Protein AF-A0A2G2YRN0-F1 (afdb_monomer)

InterPro domains:
  IPR052965 Pigment-associated catalase-like [PTHR31694] (32-108)

Secondary structure (DSSP, 8-state):
---------PPPPP------TTSTTSSGGGS-----HHHHHHHHHHHHHHHHHHHHHHHHHHS--HHHH-HHHHTTPPPPTT-------HHHHHHHHHHHHHHHHHHHHHHH-

Sequence (113 aa):
MWVVVSRNVGSGAQFQLSSNSAANENFENYVGCDMPKSDVDLVEFPLNLEYLEAEFFLWGSLGYGLDKFAPELADSGPPPLGAQIAKLSPLIRDVITQFGFQEVGHLRFFSIS

Solvent-accessible surface area (backbone atoms only — not comparable to full-atom values): 7208 Å² total; per-residue (Å²): 143,84,84,78,88,76,82,79,86,78,90,77,87,87,81,91,79,89,77,77,94,84,68,67,88,70,55,71,80,74,75,65,84,68,70,57,73,69,62,57,68,64,44,54,62,58,50,55,46,39,55,49,49,20,35,50,26,21,14,31,46,74,57,51,39,43,74,77,79,40,44,85,78,38,72,85,56,82,77,73,86,85,72,53,59,52,98,60,55,74,69,57,29,52,55,36,38,53,51,16,52,49,28,49,50,52,53,54,56,66,69,76,105

Nearest PDB structures (foldseek):
  3t4z-assembly2_B  TM=4.118E-01  e=4.452E+00  Bacillus cereus ATCC 14579
  6hej-assembly1_B  TM=3.029E-01  e=7.717E+00  Homo sapiens

Mean predicted aligned error: 14.44 Å

Foldseek 3Di:
DDDDPDDDDDDDDDDDDDDDDDPPPPPVVPPDPPVPVVVVVVVPVVLVVLQVLLLQLCCQQPNDGCCPVPVVLCVPPDRDPPRHHHPDDPVVSVVSVVSSVVSVVVNVVVVVD

Radius of gyration: 20.81 Å; Cα contacts (8 Å, |Δi|>4): 81; chains: 1; bounding box: 33×31×66 Å

Organism: Capsicum annuum (NCBI:txid4072)

pLDDT: mean 72.8, std 22.64, range [28.52, 98.25]

Structure (mmCIF, N/CA/C/O backbone):
data_AF-A0A2G2YRN0-F1
#
_entry.id   AF-A0A2G2YRN0-F1
#
loop_
_atom_site.group_PDB
_atom_site.id
_atom_site.type_symbol
_atom_site.label_atom_id
_atom_site.label_alt_id
_atom_site.label_comp_id
_atom_site.label_asym_id
_atom_site.label_entity_id
_atom_site.label_seq_id
_atom_site.pdbx_PDB_ins_code
_atom_site.Cartn_x
_atom_site.Cartn_y
_atom_site.Cartn_z
_atom_site.occupancy
_atom_site.B_iso_or_equiv
_atom_site.auth_seq_id
_atom_site.auth_comp_id
_atom_site.auth_asym_id
_atom_site.auth_atom_id
_atom_site.pdbx_PDB_model_num
ATOM 1 N N . MET A 1 1 ? 11.659 -4.111 2.707 1.00 40.12 1 MET A N 1
ATOM 2 C CA . MET A 1 1 ? 11.214 -3.815 1.338 1.00 40.12 1 MET A CA 1
ATOM 3 C C . MET A 1 1 ? 12.414 -3.948 0.417 1.00 40.12 1 MET A C 1
ATOM 5 O O . MET A 1 1 ? 13.241 -3.052 0.386 1.00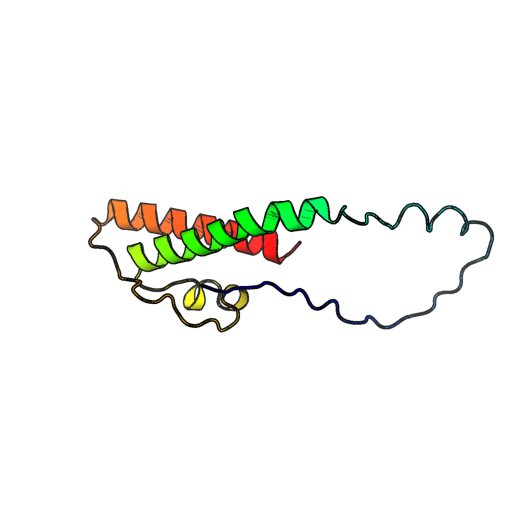 40.12 1 MET A O 1
ATOM 9 N N . TRP A 1 2 ? 12.564 -5.104 -0.221 1.00 28.52 2 TRP A N 1
ATOM 10 C CA . TRP A 1 2 ? 13.486 -5.316 -1.338 1.00 28.52 2 TRP A CA 1
ATOM 11 C C . TRP A 1 2 ? 12.757 -6.266 -2.284 1.00 28.52 2 TRP A C 1
ATOM 13 O O . TRP A 1 2 ? 12.895 -7.477 -2.159 1.00 28.52 2 TRP A O 1
ATOM 23 N N . VAL A 1 3 ? 11.896 -5.722 -3.142 1.00 43.41 3 VAL A N 1
ATOM 24 C CA . VAL A 1 3 ? 11.339 -6.467 -4.273 1.00 43.41 3 VAL A CA 1
ATOM 25 C C . VAL A 1 3 ? 12.112 -5.976 -5.486 1.00 43.41 3 VAL A C 1
ATOM 27 O O . VAL A 1 3 ? 11.871 -4.888 -5.992 1.00 43.41 3 VAL A O 1
ATOM 30 N N . VAL A 1 4 ? 13.130 -6.736 -5.881 1.00 41.66 4 VAL A N 1
ATOM 31 C CA . VAL A 1 4 ? 13.802 -6.546 -7.168 1.00 41.66 4 VAL A CA 1
ATOM 32 C C . VAL A 1 4 ? 13.070 -7.452 -8.147 1.00 41.66 4 VAL A C 1
ATOM 34 O O . VAL A 1 4 ? 13.259 -8.667 -8.112 1.00 41.66 4 VAL A O 1
ATOM 37 N N . VAL A 1 5 ? 12.221 -6.881 -9.002 1.00 43.75 5 VAL A N 1
ATOM 38 C CA . VAL A 1 5 ? 11.569 -7.621 -10.093 1.00 43.75 5 VAL A CA 1
ATOM 39 C C . VAL A 1 5 ? 12.629 -7.950 -11.150 1.00 43.75 5 VAL A C 1
ATOM 41 O O . VAL A 1 5 ? 12.865 -7.191 -12.082 1.00 43.75 5 VAL A O 1
ATOM 44 N N . SER A 1 6 ? 13.308 -9.090 -11.006 1.00 37.50 6 SER A N 1
ATOM 45 C CA . SER A 1 6 ? 14.132 -9.660 -12.080 1.00 37.50 6 SER A CA 1
ATOM 46 C C . SER A 1 6 ? 13.249 -10.502 -13.001 1.00 37.50 6 SER A C 1
ATOM 48 O O . SER A 1 6 ? 12.896 -11.633 -12.668 1.00 37.50 6 SER A O 1
ATOM 50 N N . ARG A 1 7 ? 12.885 -9.974 -14.176 1.00 47.31 7 ARG A N 1
ATOM 51 C CA . ARG A 1 7 ? 12.167 -10.747 -15.204 1.00 47.31 7 ARG A CA 1
ATOM 52 C C . ARG A 1 7 ? 13.127 -11.755 -15.859 1.00 47.31 7 ARG A C 1
ATOM 54 O O . ARG A 1 7 ? 13.998 -11.376 -1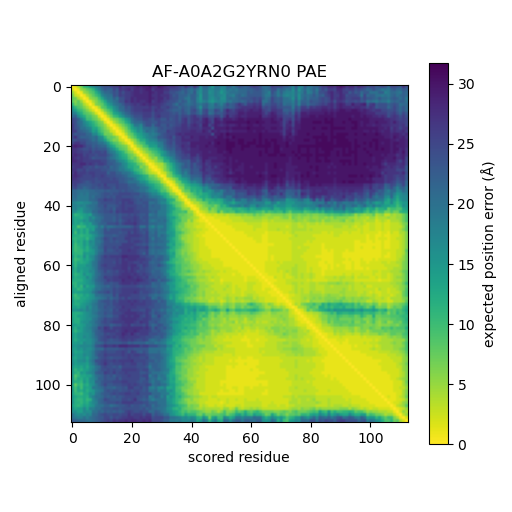6.637 1.00 47.31 7 ARG A O 1
ATOM 61 N N . ASN A 1 8 ? 12.970 -13.047 -15.563 1.00 35.62 8 ASN A N 1
ATOM 62 C CA . ASN A 1 8 ? 13.620 -14.129 -16.313 1.00 35.62 8 ASN A CA 1
ATOM 63 C C . ASN A 1 8 ? 12.921 -14.306 -17.673 1.00 35.62 8 ASN A C 1
ATOM 65 O O . ASN A 1 8 ? 11.787 -14.778 -17.729 1.00 35.62 8 ASN A O 1
ATOM 69 N N . VAL A 1 9 ? 13.597 -13.968 -18.774 1.00 42.38 9 VAL A N 1
ATOM 70 C CA . VAL A 1 9 ? 13.111 -14.266 -20.132 1.00 42.38 9 VAL A CA 1
ATOM 71 C C . VAL A 1 9 ? 13.420 -15.733 -20.454 1.00 42.38 9 VAL A C 1
ATOM 73 O O . VAL A 1 9 ? 14.568 -16.111 -20.682 1.00 42.38 9 VAL A O 1
ATOM 76 N N . GLY A 1 10 ? 12.388 -16.578 -20.415 1.00 36.25 10 GLY A N 1
ATOM 77 C CA . GLY A 1 10 ? 12.461 -18.004 -20.733 1.00 36.25 10 GLY A CA 1
ATOM 78 C C . GLY A 1 10 ? 12.556 -18.283 -22.239 1.00 36.25 10 GLY A C 1
ATOM 79 O O . GLY A 1 10 ? 11.802 -17.738 -23.038 1.00 36.25 10 GLY A O 1
ATOM 80 N N . SER A 1 11 ? 13.487 -19.170 -22.596 1.00 47.06 11 SER A N 1
ATOM 81 C CA . SER A 1 11 ? 13.769 -19.704 -23.936 1.00 47.06 11 SER A CA 1
ATOM 82 C C . SER A 1 11 ? 12.557 -20.415 -24.567 1.00 47.06 11 SER A C 1
ATOM 84 O O . SER A 1 11 ? 12.040 -21.381 -24.003 1.00 47.06 11 SER A O 1
ATOM 86 N N . GLY A 1 12 ? 12.109 -19.945 -25.738 1.00 35.91 12 GLY A N 1
ATOM 87 C CA . GLY A 1 12 ? 10.998 -20.506 -26.517 1.00 35.91 12 GLY A CA 1
ATOM 88 C C . GLY A 1 12 ? 11.461 -21.410 -27.670 1.00 35.91 12 GLY A C 1
ATOM 89 O O . GLY A 1 12 ? 12.393 -21.086 -28.402 1.00 35.91 12 GLY A O 1
ATOM 90 N N . ALA A 1 13 ? 10.788 -22.551 -27.828 1.00 39.50 13 ALA A N 1
ATOM 91 C CA . ALA A 1 13 ? 11.001 -23.551 -28.874 1.00 39.50 13 ALA A CA 1
ATOM 92 C C . ALA A 1 13 ? 10.745 -23.008 -30.299 1.00 39.50 13 ALA A C 1
ATOM 94 O O . ALA A 1 13 ? 9.752 -22.321 -30.534 1.00 39.50 13 ALA A O 1
ATOM 95 N N . GLN A 1 14 ? 11.601 -23.366 -31.267 1.00 34.75 14 GLN A N 1
ATOM 96 C CA . GLN A 1 14 ? 11.431 -23.010 -32.683 1.00 34.75 14 GLN A CA 1
ATOM 97 C C . GLN A 1 14 ? 10.605 -24.059 -33.443 1.00 34.75 14 GLN A C 1
ATOM 99 O O . GLN A 1 14 ? 10.996 -25.221 -33.540 1.00 34.75 14 GLN A O 1
ATOM 104 N N . PHE A 1 15 ? 9.496 -23.627 -34.046 1.00 36.06 15 PHE A N 1
ATOM 105 C CA . PHE A 1 15 ? 8.770 -24.358 -35.086 1.00 36.06 15 PHE A CA 1
ATOM 106 C C . PHE A 1 15 ? 9.096 -23.706 -36.440 1.00 36.06 15 PHE A C 1
ATOM 108 O O . PHE A 1 15 ? 8.767 -22.542 -36.660 1.00 36.06 15 PHE A O 1
ATOM 115 N N . GLN A 1 16 ? 9.796 -24.420 -37.328 1.00 38.00 16 GLN A N 1
ATOM 116 C CA . GLN A 1 16 ? 10.202 -23.902 -38.641 1.00 38.00 16 GLN A CA 1
ATOM 117 C C . GLN A 1 16 ? 9.047 -23.994 -39.648 1.00 38.00 16 GLN A C 1
ATOM 119 O O . GLN A 1 16 ? 8.656 -25.089 -40.051 1.00 38.00 16 GLN A O 1
ATOM 124 N N . LEU A 1 17 ? 8.553 -22.844 -40.112 1.00 33.59 17 LEU A N 1
ATOM 125 C CA . LEU A 1 17 ? 7.760 -22.743 -41.337 1.00 33.59 17 LEU A CA 1
ATOM 126 C C . LEU A 1 17 ? 8.625 -22.133 -42.445 1.00 33.59 17 LEU A C 1
ATOM 128 O O . LEU A 1 17 ? 9.225 -21.075 -42.285 1.00 33.59 17 LEU A O 1
ATOM 132 N N . SER A 1 18 ? 8.713 -22.855 -43.561 1.00 47.25 18 SER A N 1
ATOM 133 C CA . SER A 1 18 ? 9.432 -22.469 -44.774 1.00 47.25 18 SER A CA 1
ATOM 134 C C . SER A 1 18 ? 8.627 -21.444 -45.576 1.00 47.25 18 SER A C 1
ATOM 136 O O . SER A 1 18 ? 7.491 -21.726 -45.960 1.00 47.25 18 SER A O 1
ATOM 138 N N . SER A 1 19 ? 9.217 -20.281 -45.877 1.00 37.97 19 SER A N 1
ATOM 139 C CA . SER A 1 19 ? 8.703 -19.375 -46.912 1.00 37.97 19 SER A CA 1
ATOM 140 C C . SER A 1 19 ? 9.793 -18.473 -47.515 1.00 37.97 19 SER A C 1
ATOM 142 O O . SER A 1 19 ? 10.304 -17.573 -46.861 1.00 37.97 19 SER A O 1
ATOM 144 N N . ASN A 1 20 ? 10.115 -18.767 -48.779 1.00 41.31 20 ASN A N 1
ATOM 145 C CA . ASN A 1 20 ? 10.602 -17.948 -49.905 1.00 41.31 20 ASN A CA 1
ATOM 146 C C . ASN A 1 20 ? 11.406 -16.644 -49.646 1.00 41.31 20 ASN A C 1
ATOM 148 O O . ASN A 1 20 ? 10.909 -15.641 -49.140 1.00 41.31 20 ASN A O 1
ATOM 152 N N . SER A 1 21 ? 12.640 -16.650 -50.164 1.00 52.59 21 SER A N 1
ATOM 153 C CA . SER A 1 21 ? 13.775 -15.745 -49.917 1.00 52.59 21 SER A CA 1
ATOM 154 C C . SER A 1 21 ? 13.839 -14.459 -50.770 1.00 52.59 21 SER A C 1
ATOM 156 O O . SER A 1 21 ? 14.882 -14.172 -51.356 1.00 52.59 21 SER A O 1
ATOM 158 N N . ALA A 1 22 ? 12.749 -13.700 -50.907 1.00 45.41 22 ALA A N 1
ATOM 159 C CA . ALA A 1 22 ? 12.799 -12.423 -51.649 1.00 45.41 22 ALA A CA 1
ATOM 160 C C . ALA A 1 22 ? 12.039 -11.251 -51.000 1.00 45.41 22 ALA A C 1
ATOM 162 O O . ALA A 1 22 ? 12.077 -10.138 -51.514 1.00 45.41 22 ALA A O 1
ATOM 163 N N . ALA A 1 23 ? 11.358 -11.476 -49.873 1.00 42.38 23 ALA A N 1
ATOM 164 C CA . ALA A 1 23 ? 10.638 -10.437 -49.122 1.00 42.38 23 ALA A CA 1
ATOM 165 C C . ALA A 1 23 ? 11.216 -10.206 -47.710 1.00 42.38 23 ALA A C 1
ATOM 167 O O . ALA A 1 23 ? 10.707 -9.395 -46.941 1.00 42.38 23 ALA A O 1
ATOM 168 N N . ASN A 1 24 ? 12.282 -10.926 -47.365 1.00 48.94 24 ASN A N 1
ATOM 169 C CA . ASN A 1 24 ? 12.819 -11.084 -46.015 1.00 48.94 24 ASN A CA 1
ATOM 170 C C . ASN A 1 24 ? 13.953 -10.108 -45.659 1.00 48.94 24 ASN A C 1
ATOM 172 O O . ASN A 1 24 ? 14.445 -10.156 -44.540 1.00 48.94 24 ASN A O 1
ATOM 176 N N . GLU A 1 25 ? 14.346 -9.199 -46.553 1.00 49.56 25 GLU A N 1
ATOM 177 C CA . GLU A 1 25 ? 15.373 -8.190 -46.231 1.00 49.56 25 GLU A CA 1
ATOM 178 C C . GLU A 1 25 ? 14.788 -6.940 -45.544 1.00 49.56 25 GLU A C 1
ATOM 180 O O . GLU A 1 25 ? 15.511 -6.185 -44.901 1.00 49.56 25 GLU A O 1
ATOM 185 N N . ASN A 1 26 ? 13.464 -6.745 -45.615 1.00 48.41 26 ASN A N 1
ATOM 186 C CA . ASN A 1 26 ? 12.796 -5.536 -45.113 1.00 48.41 26 ASN A CA 1
ATOM 187 C C . ASN A 1 26 ? 11.849 -5.765 -43.923 1.00 48.41 26 ASN A C 1
ATOM 189 O O . ASN A 1 26 ? 11.348 -4.789 -43.369 1.00 48.41 26 ASN A O 1
ATOM 193 N N . PHE A 1 27 ? 11.583 -7.015 -43.523 1.00 44.03 27 PHE A N 1
ATOM 194 C CA . PHE A 1 27 ? 10.646 -7.307 -42.426 1.00 44.03 27 PHE A CA 1
ATOM 195 C C . PHE A 1 27 ? 11.335 -7.486 -41.063 1.00 44.03 27 PHE A C 1
ATOM 197 O O . PHE A 1 27 ? 10.733 -7.189 -40.038 1.00 44.03 27 PHE A O 1
ATOM 204 N N . GLU A 1 28 ? 12.618 -7.861 -41.034 1.00 49.00 28 GLU A N 1
ATOM 205 C CA . GLU A 1 28 ? 13.410 -7.953 -39.790 1.00 49.00 28 GLU A CA 1
ATOM 206 C C . GLU A 1 28 ? 13.704 -6.567 -39.174 1.00 49.00 28 GLU A C 1
ATOM 208 O O . GLU A 1 28 ? 13.922 -6.451 -37.975 1.00 49.00 28 GLU A O 1
ATOM 213 N N . ASN A 1 29 ? 13.637 -5.486 -39.963 1.00 45.94 29 ASN A N 1
ATOM 214 C CA . ASN A 1 29 ? 13.883 -4.117 -39.482 1.00 45.94 29 ASN A CA 1
ATOM 215 C C . ASN A 1 29 ? 12.677 -3.458 -38.784 1.00 45.94 29 ASN A C 1
ATOM 217 O O . ASN A 1 29 ? 12.809 -2.349 -38.273 1.00 45.94 29 ASN A O 1
ATOM 221 N N . TYR A 1 30 ? 11.507 -4.107 -38.761 1.00 45.16 30 TYR A N 1
ATOM 222 C CA . TYR A 1 30 ? 10.287 -3.568 -38.141 1.00 45.16 30 TYR A CA 1
ATOM 223 C C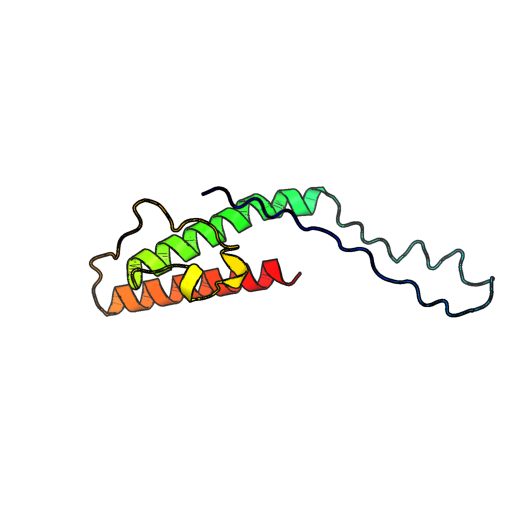 . TYR A 1 30 ? 9.790 -4.376 -36.932 1.00 45.16 30 TYR A C 1
ATOM 225 O O . TYR A 1 30 ? 8.772 -4.013 -36.347 1.00 45.16 30 TYR A O 1
ATOM 233 N N . VAL A 1 31 ? 10.501 -5.437 -36.526 1.00 51.88 31 VAL A N 1
ATOM 234 C CA . VAL A 1 31 ? 10.138 -6.278 -35.364 1.00 51.88 31 VAL A CA 1
ATOM 235 C C . VAL A 1 31 ? 11.198 -6.193 -34.265 1.00 51.88 31 VAL A C 1
ATOM 237 O O . VAL A 1 31 ? 11.568 -7.169 -33.625 1.00 51.88 31 VAL A O 1
ATOM 240 N N . GLY A 1 32 ? 11.683 -4.979 -34.042 1.00 52.69 32 GLY A N 1
ATOM 241 C CA . GLY A 1 32 ? 12.514 -4.635 -32.904 1.00 52.69 32 GLY A CA 1
ATOM 242 C C . GLY A 1 32 ? 12.048 -3.307 -32.346 1.00 52.69 32 GLY A C 1
ATOM 243 O O . GLY A 1 32 ? 12.760 -2.314 -32.466 1.00 52.69 32 GLY A O 1
ATOM 244 N N . CYS A 1 33 ? 10.860 -3.259 -31.730 1.00 50.66 33 CYS A N 1
ATOM 245 C CA . CYS A 1 33 ? 10.688 -2.276 -30.665 1.00 50.66 33 CYS A CA 1
ATOM 246 C C . CYS A 1 33 ? 11.508 -2.773 -29.468 1.00 50.66 33 CYS A C 1
ATOM 248 O O . CYS A 1 33 ? 10.988 -3.259 -28.469 1.00 50.66 33 CYS A O 1
ATOM 250 N N . ASP A 1 34 ? 12.832 -2.673 -29.596 1.00 59.34 34 ASP A N 1
A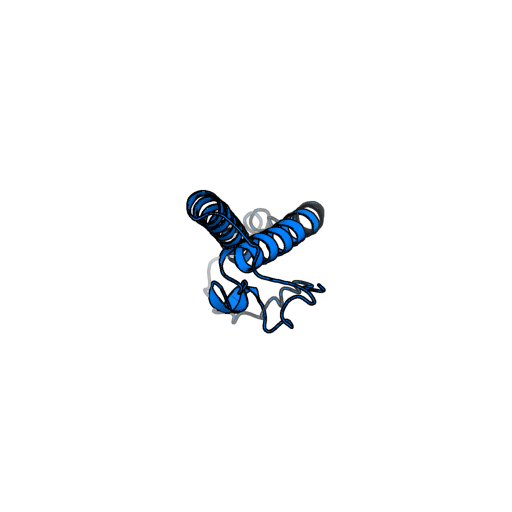TOM 251 C CA . ASP A 1 34 ? 13.683 -2.555 -28.427 1.00 59.34 34 ASP A CA 1
ATOM 252 C C . ASP A 1 34 ? 13.215 -1.275 -27.745 1.00 59.34 34 ASP A C 1
ATOM 254 O O . ASP A 1 34 ? 13.586 -0.164 -28.134 1.00 59.34 34 ASP A O 1
ATOM 258 N N . MET A 1 35 ? 12.299 -1.434 -26.788 1.00 52.16 35 MET A N 1
ATOM 259 C CA . MET A 1 35 ? 11.924 -0.371 -25.876 1.00 52.16 35 MET A CA 1
ATOM 260 C C . MET A 1 35 ? 13.255 0.167 -25.337 1.00 52.16 35 MET A C 1
ATOM 262 O O . MET A 1 35 ? 14.060 -0.625 -24.824 1.00 52.16 35 MET A O 1
ATOM 266 N N . PRO A 1 36 ? 13.582 1.451 -25.557 1.00 56.25 36 PRO A N 1
ATOM 267 C CA . PRO A 1 36 ? 14.878 1.964 -25.152 1.00 56.25 36 PRO A CA 1
ATOM 268 C C . PRO A 1 36 ? 15.025 1.679 -23.657 1.00 56.25 36 PRO A C 1
ATOM 270 O O . PRO A 1 36 ? 14.100 1.940 -22.901 1.00 56.25 36 PRO A O 1
ATOM 273 N N . LYS A 1 37 ? 16.167 1.133 -23.212 1.00 53.88 37 LYS A N 1
ATOM 274 C CA . LYS A 1 37 ? 16.409 0.774 -21.791 1.00 53.88 37 LYS A CA 1
ATOM 275 C C . LYS A 1 37 ? 16.059 1.904 -20.803 1.00 53.88 37 LYS A C 1
ATOM 277 O O . LYS A 1 37 ? 15.732 1.638 -19.657 1.00 53.88 37 LYS A O 1
ATOM 282 N N . SER A 1 38 ? 16.073 3.139 -21.307 1.00 56.34 38 SER A N 1
ATOM 283 C CA . SER A 1 38 ? 15.487 4.355 -20.734 1.00 56.34 38 SER A CA 1
ATOM 284 C C . SER A 1 38 ? 14.086 4.177 -20.129 1.00 56.34 38 SER A C 1
ATOM 286 O O . SER A 1 38 ? 13.837 4.698 -19.051 1.00 56.34 38 SER A O 1
ATOM 288 N N . ASP A 1 39 ? 13.169 3.470 -20.790 1.00 56.72 39 ASP A N 1
ATOM 289 C CA . ASP A 1 39 ? 11.767 3.365 -20.363 1.00 56.72 39 ASP A CA 1
ATOM 290 C C . ASP A 1 39 ? 11.585 2.385 -19.196 1.00 56.72 39 ASP A C 1
ATOM 292 O O . ASP A 1 39 ? 10.672 2.551 -18.391 1.00 56.72 39 ASP A O 1
ATOM 296 N N . VAL A 1 40 ? 12.485 1.403 -19.061 1.00 60.00 40 VAL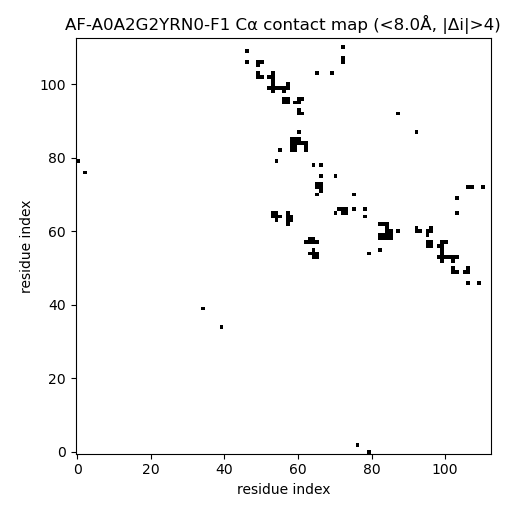 A N 1
ATOM 297 C CA . VAL A 1 40 ? 12.472 0.423 -17.963 1.00 60.00 40 VAL A CA 1
ATOM 298 C C . VAL A 1 40 ? 12.901 1.082 -16.650 1.00 60.00 40 VAL A C 1
ATOM 300 O O . VAL A 1 40 ? 12.190 0.978 -15.653 1.00 60.00 40 VAL A O 1
ATOM 303 N N . ASP A 1 41 ? 13.992 1.853 -16.662 1.00 58.16 41 ASP A N 1
ATOM 304 C CA . ASP A 1 41 ? 14.465 2.572 -15.468 1.00 58.16 41 ASP A CA 1
ATOM 305 C C . ASP A 1 41 ? 13.459 3.649 -15.004 1.00 58.16 41 ASP A C 1
ATOM 307 O O . ASP A 1 41 ? 13.360 3.956 -13.814 1.00 58.16 41 ASP A O 1
ATOM 311 N N . LEU A 1 42 ? 12.676 4.219 -15.932 1.00 65.69 42 LEU A N 1
ATOM 312 C CA . LEU A 1 42 ? 11.644 5.215 -15.621 1.00 65.69 42 LEU A CA 1
ATOM 313 C C . LEU A 1 42 ? 10.456 4.635 -14.839 1.00 65.69 42 LEU A C 1
ATOM 315 O O . LEU A 1 42 ? 9.814 5.383 -14.100 1.00 65.69 42 LEU A O 1
ATOM 319 N N . VAL A 1 43 ? 10.157 3.338 -14.978 1.00 73.69 43 VAL A N 1
ATOM 320 C CA . VAL A 1 43 ? 8.981 2.714 -14.342 1.00 73.69 43 VAL A CA 1
ATOM 321 C C . VAL A 1 43 ? 9.289 2.015 -13.019 1.00 73.69 43 VAL A C 1
ATOM 323 O O . VAL A 1 43 ? 8.375 1.830 -12.220 1.00 73.69 43 VAL A O 1
ATOM 326 N N . GLU A 1 44 ? 10.550 1.691 -12.723 1.00 78.00 44 GLU A N 1
ATOM 327 C CA . GLU A 1 44 ? 10.921 0.999 -11.478 1.00 78.00 44 GLU A CA 1
ATOM 328 C C . GLU A 1 44 ? 10.636 1.827 -10.218 1.00 78.00 44 GLU A C 1
ATOM 330 O O . GLU A 1 44 ? 10.133 1.302 -9.222 1.00 78.00 44 GLU A O 1
ATOM 335 N 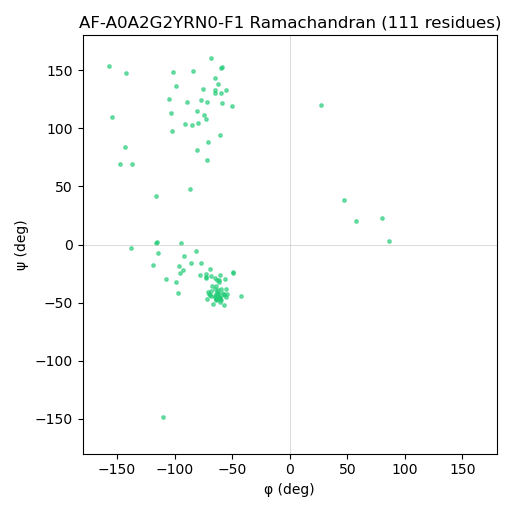N . PHE A 1 45 ? 10.939 3.129 -10.235 1.00 85.06 45 PHE A N 1
ATOM 336 C CA . PHE A 1 45 ? 10.664 3.995 -9.086 1.00 85.06 45 PHE A CA 1
ATOM 337 C C . PHE A 1 45 ? 9.155 4.174 -8.840 1.00 85.06 45 PHE A C 1
ATOM 339 O O . PHE A 1 45 ? 8.728 3.912 -7.714 1.00 85.06 45 PHE A O 1
ATOM 346 N N . PRO A 1 46 ? 8.335 4.538 -9.849 1.00 84.81 46 PRO A N 1
ATOM 347 C CA . PRO A 1 46 ? 6.881 4.553 -9.705 1.00 84.81 46 PRO A CA 1
ATOM 348 C C . PRO A 1 46 ? 6.316 3.210 -9.239 1.00 84.81 46 PRO A C 1
ATOM 350 O O . PRO A 1 46 ? 5.549 3.182 -8.288 1.00 84.81 46 PRO A O 1
ATOM 353 N N . LEU A 1 47 ? 6.759 2.088 -9.814 1.00 87.19 47 LEU A N 1
ATOM 354 C CA . LEU A 1 47 ? 6.251 0.765 -9.445 1.00 87.19 47 LEU A CA 1
ATOM 355 C C . LEU A 1 47 ? 6.527 0.415 -7.974 1.00 87.19 47 LEU A C 1
ATOM 357 O O . LEU A 1 47 ? 5.671 -0.147 -7.296 1.00 87.19 47 LEU A O 1
ATOM 361 N N . ASN A 1 48 ? 7.698 0.780 -7.447 1.00 88.00 48 ASN A N 1
ATOM 362 C CA . ASN A 1 48 ? 8.000 0.606 -6.024 1.00 88.00 48 ASN A CA 1
ATOM 363 C C . ASN A 1 48 ? 7.074 1.432 -5.114 1.00 88.00 48 ASN A C 1
ATOM 365 O O . ASN A 1 48 ? 6.807 1.009 -3.985 1.00 88.00 48 ASN A O 1
ATOM 369 N N . LEU A 1 49 ? 6.597 2.592 -5.581 1.00 90.50 49 LEU A N 1
ATOM 370 C CA . LEU A 1 49 ? 5.609 3.391 -4.854 1.00 90.50 49 LEU A CA 1
ATOM 371 C C . LEU A 1 49 ? 4.241 2.713 -4.854 1.00 90.50 49 LEU A C 1
ATOM 373 O O . LEU A 1 49 ? 3.651 2.605 -3.788 1.00 90.50 49 LEU A O 1
ATOM 377 N N . GLU A 1 50 ? 3.805 2.151 -5.980 1.00 91.56 50 GLU A N 1
ATOM 378 C CA . GLU A 1 50 ? 2.549 1.388 -6.050 1.00 91.56 50 GLU A CA 1
ATOM 379 C C . GLU A 1 50 ? 2.550 0.213 -5.050 1.00 91.56 50 GLU A C 1
ATOM 381 O O . GLU A 1 50 ? 1.583 -0.011 -4.321 1.00 91.56 50 GLU A O 1
ATOM 386 N N . TYR A 1 51 ? 3.673 -0.512 -4.935 1.00 90.81 51 TYR A N 1
ATOM 387 C CA . TYR A 1 51 ? 3.839 -1.573 -3.931 1.00 90.81 51 TYR A CA 1
ATOM 388 C C . TYR A 1 51 ? 3.764 -1.035 -2.497 1.00 90.81 51 TYR A C 1
ATOM 390 O O . TYR A 1 51 ? 3.148 -1.660 -1.629 1.00 90.81 51 TYR A O 1
ATOM 398 N N . LEU A 1 52 ? 4.389 0.117 -2.235 1.00 91.75 52 LEU A N 1
ATOM 399 C CA . LEU A 1 52 ? 4.353 0.764 -0.925 1.00 91.75 52 LEU A CA 1
ATOM 400 C C . LEU A 1 52 ? 2.933 1.188 -0.551 1.00 91.75 52 LEU A C 1
ATOM 402 O O . LEU A 1 52 ? 2.501 0.941 0.574 1.00 91.75 52 LEU A O 1
ATOM 406 N N . GLU A 1 53 ? 2.227 1.832 -1.474 1.00 94.12 53 GLU A N 1
ATOM 407 C CA . GLU A 1 53 ? 0.888 2.374 -1.268 1.00 94.12 53 GLU A CA 1
ATOM 408 C C . GLU A 1 53 ? -0.143 1.254 -1.108 1.00 94.12 53 GLU A C 1
ATOM 410 O O . GLU A 1 53 ? -0.928 1.288 -0.155 1.00 94.12 53 GLU A O 1
ATOM 415 N N . ALA A 1 54 ? -0.076 0.203 -1.935 1.00 94.50 54 ALA A N 1
ATOM 416 C CA . ALA A 1 54 ? -0.927 -0.976 -1.795 1.00 94.50 54 ALA A CA 1
ATOM 417 C C . ALA A 1 54 ? -0.770 -1.623 -0.410 1.00 94.50 54 ALA A C 1
ATOM 419 O O . ALA A 1 54 ? -1.755 -1.818 0.307 1.00 94.50 54 ALA A O 1
ATOM 420 N N . GLU A 1 55 ? 0.465 -1.908 0.013 1.00 93.25 55 GLU A N 1
ATOM 421 C CA . GLU A 1 55 ? 0.733 -2.468 1.341 1.00 93.25 55 GLU A CA 1
ATOM 422 C C . GLU A 1 55 ? 0.266 -1.522 2.455 1.00 93.25 55 GLU A C 1
ATOM 424 O O . GLU A 1 55 ? -0.413 -1.948 3.391 1.00 93.25 55 GLU A O 1
ATOM 429 N N . PHE A 1 56 ? 0.563 -0.225 2.349 1.00 94.69 56 PHE A N 1
ATOM 430 C CA . PHE A 1 56 ? 0.192 0.766 3.357 1.00 94.69 56 PHE A CA 1
ATOM 431 C C . PHE A 1 56 ? -1.327 0.864 3.550 1.00 94.69 56 PHE A C 1
ATOM 433 O O . PHE A 1 56 ? -1.817 0.793 4.684 1.00 94.69 56 PHE A O 1
ATOM 440 N N . PHE A 1 57 ? -2.092 0.994 2.464 1.00 96.69 57 PHE A N 1
ATOM 441 C CA . PHE A 1 57 ? -3.542 1.143 2.537 1.00 96.69 57 PHE A CA 1
ATOM 442 C C . PHE A 1 57 ? -4.245 -0.147 2.969 1.00 96.69 57 PHE A C 1
ATOM 444 O O . PHE A 1 57 ? -5.154 -0.095 3.807 1.00 96.69 57 PHE A O 1
ATOM 451 N N . LEU A 1 58 ? -3.819 -1.310 2.468 1.00 95.75 58 LEU A N 1
ATOM 452 C CA . LEU A 1 58 ? -4.425 -2.598 2.820 1.00 95.75 58 LEU A CA 1
ATOM 453 C C . LEU A 1 58 ? -4.150 -2.974 4.285 1.00 95.75 58 LEU A C 1
ATOM 455 O O . LEU A 1 58 ? -5.082 -3.318 5.021 1.00 95.75 58 LEU A O 1
ATOM 459 N N . TRP A 1 59 ? -2.914 -2.807 4.768 1.00 95.75 59 TRP A N 1
ATOM 460 C CA . TRP A 1 59 ? -2.613 -3.012 6.186 1.00 95.75 59 TRP A CA 1
ATOM 461 C C . TRP A 1 59 ? -3.323 -2.002 7.078 1.00 95.75 59 TRP A C 1
ATOM 463 O O . TRP A 1 59 ? -3.920 -2.400 8.080 1.00 95.75 59 TRP A O 1
ATOM 473 N N . GLY A 1 60 ? -3.320 -0.721 6.702 1.00 95.56 60 GLY A N 1
ATOM 474 C CA . GLY A 1 60 ? -3.961 0.338 7.476 1.00 95.56 60 GLY A CA 1
ATOM 475 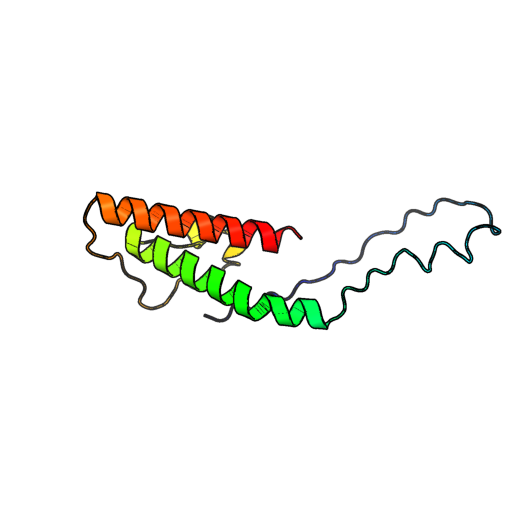C C . GLY A 1 60 ? -5.474 0.150 7.628 1.00 95.56 60 GLY A C 1
ATOM 476 O O . GLY A 1 60 ? -6.029 0.494 8.671 1.00 95.56 60 GLY A O 1
ATOM 477 N N . SER A 1 61 ? -6.152 -0.429 6.636 1.00 96.88 61 SER A N 1
ATOM 478 C CA . SER A 1 61 ? -7.611 -0.608 6.656 1.00 96.88 61 SER A CA 1
ATOM 479 C C . SER A 1 61 ? -8.074 -1.989 7.129 1.00 96.88 61 SER A C 1
ATOM 481 O O . SER A 1 61 ? -9.047 -2.078 7.887 1.00 96.88 61 SER A O 1
ATOM 483 N N . LEU A 1 62 ? -7.401 -3.057 6.698 1.00 95.56 62 LEU A N 1
ATOM 484 C CA . LEU A 1 62 ? -7.857 -4.441 6.860 1.00 95.56 62 LEU A CA 1
ATOM 485 C C . LEU A 1 62 ? -6.909 -5.305 7.700 1.00 95.56 62 LEU A C 1
ATOM 487 O O . LEU A 1 62 ? -7.336 -6.342 8.213 1.00 95.56 62 LEU A O 1
ATOM 491 N N . GLY A 1 63 ? -5.659 -4.870 7.885 1.00 94.38 63 GLY A N 1
ATOM 492 C CA . GLY A 1 63 ? -4.655 -5.575 8.685 1.00 94.38 63 GLY A CA 1
ATOM 493 C C . GLY A 1 63 ? -3.970 -6.737 7.964 1.00 94.38 63 GLY A C 1
ATOM 494 O O . GLY A 1 63 ? -3.510 -7.665 8.623 1.00 94.38 63 GLY A O 1
ATOM 495 N N . TYR A 1 64 ? -3.956 -6.729 6.632 1.00 93.00 64 TYR A N 1
ATOM 496 C CA . TYR A 1 64 ? -3.220 -7.672 5.788 1.00 93.00 64 TYR A CA 1
ATOM 497 C C . TYR A 1 64 ? -2.963 -7.039 4.416 1.00 93.00 64 TYR A C 1
ATOM 499 O O . TYR A 1 64 ? -3.732 -6.175 4.003 1.00 93.00 64 TYR A O 1
ATOM 507 N N . GLY A 1 65 ? -1.901 -7.471 3.733 1.00 92.25 65 GLY A N 1
ATOM 508 C CA . GLY A 1 65 ? -1.401 -6.860 2.497 1.00 92.25 65 GLY A CA 1
ATOM 509 C C . GLY A 1 65 ? -1.602 -7.703 1.238 1.00 92.25 65 GLY A C 1
ATOM 510 O O . GLY A 1 65 ? -2.571 -8.468 1.118 1.00 92.25 65 GLY A O 1
ATOM 511 N N . LEU A 1 66 ? -0.665 -7.567 0.296 1.00 91.00 66 LEU A N 1
ATOM 512 C CA . LEU A 1 66 ? -0.706 -8.219 -1.01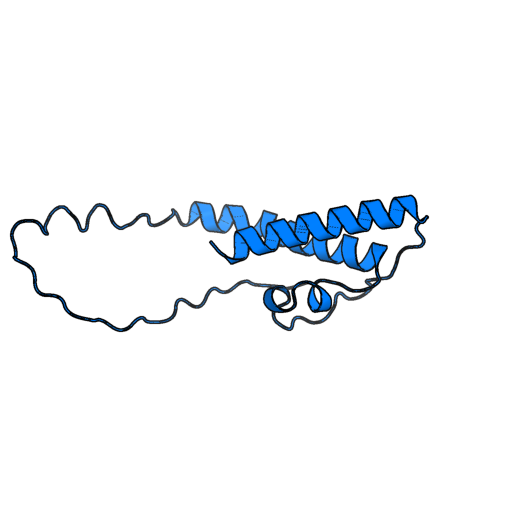4 1.00 91.00 66 LEU A CA 1
ATOM 513 C C . LEU A 1 66 ? -0.696 -9.743 -0.908 1.00 91.00 66 LEU A C 1
ATOM 515 O O . LEU A 1 66 ? -1.389 -10.393 -1.686 1.00 91.00 66 LEU A O 1
ATOM 519 N N . ASP A 1 67 ? -0.057 -10.300 0.123 1.00 87.94 67 ASP A N 1
ATOM 520 C CA . ASP A 1 67 ? -0.019 -11.740 0.430 1.00 87.94 67 ASP A CA 1
ATOM 521 C C . ASP A 1 67 ? -1.400 -12.416 0.427 1.00 87.94 67 ASP A C 1
ATOM 523 O O . ASP A 1 67 ? -1.509 -13.628 0.248 1.00 87.94 67 ASP A O 1
ATOM 527 N N . LYS A 1 68 ? -2.469 -11.644 0.663 1.00 88.00 68 LYS A N 1
ATOM 528 C CA . LYS A 1 68 ? -3.849 -12.139 0.692 1.00 88.00 68 LYS A CA 1
ATOM 529 C C . LYS A 1 68 ? -4.686 -11.717 -0.515 1.00 88.00 68 LYS A C 1
ATOM 531 O O . LYS A 1 68 ? -5.617 -12.440 -0.868 1.00 88.00 68 LYS A O 1
ATOM 536 N N . PHE A 1 69 ? -4.402 -10.568 -1.126 1.00 86.00 69 PHE A N 1
ATOM 537 C CA . PHE A 1 69 ? -5.215 -10.014 -2.219 1.00 86.00 69 PHE A CA 1
ATOM 538 C C . PHE A 1 69 ? -4.658 -10.282 -3.615 1.00 86.00 69 PHE A C 1
ATOM 540 O O . PHE A 1 69 ? -5.431 -10.441 -4.561 1.00 86.00 69 PHE A O 1
ATOM 547 N N . ALA A 1 70 ? -3.336 -10.337 -3.731 1.00 87.00 70 ALA A N 1
ATOM 548 C CA . ALA A 1 70 ? -2.617 -10.670 -4.947 1.00 87.00 70 ALA A CA 1
ATOM 549 C C . ALA A 1 70 ? -1.312 -11.407 -4.586 1.00 87.00 70 ALA A C 1
ATOM 551 O O . ALA A 1 70 ? -0.225 -10.841 -4.735 1.00 87.00 70 ALA A O 1
ATOM 552 N N . PRO A 1 71 ? -1.396 -12.652 -4.071 1.00 85.69 71 PRO A N 1
ATOM 553 C CA . PRO A 1 71 ? -0.219 -13.420 -3.659 1.00 85.69 71 PRO A CA 1
ATOM 554 C C . PRO A 1 71 ? 0.812 -13.588 -4.782 1.00 85.69 71 PRO A C 1
ATOM 556 O O . PRO A 1 71 ? 2.009 -13.669 -4.524 1.00 85.69 71 PRO A O 1
ATOM 559 N N . GLU A 1 72 ? 0.348 -13.605 -6.034 1.00 84.31 72 GLU A N 1
ATOM 560 C CA . GLU A 1 72 ? 1.174 -13.639 -7.238 1.00 84.31 72 GLU A CA 1
ATOM 561 C C . GLU A 1 72 ? 2.102 -12.423 -7.382 1.00 84.31 72 GLU A C 1
ATOM 563 O O . GLU A 1 72 ? 3.155 -12.534 -7.999 1.00 84.31 72 GLU A O 1
ATOM 568 N N . LEU A 1 73 ? 1.729 -11.279 -6.798 1.00 83.25 73 LEU A N 1
ATOM 569 C CA . LEU A 1 73 ? 2.503 -10.037 -6.835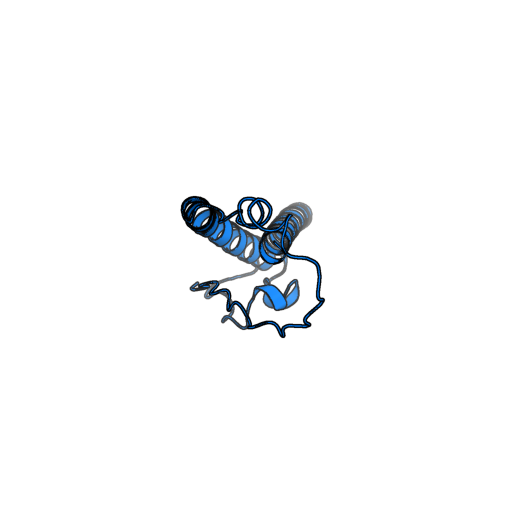 1.00 83.25 73 LEU A CA 1
ATOM 570 C C . LEU A 1 73 ? 3.440 -9.879 -5.636 1.00 83.25 73 LEU A C 1
ATOM 572 O O . LEU A 1 73 ? 4.393 -9.108 -5.723 1.00 83.25 73 LEU A O 1
ATOM 576 N N . ALA A 1 74 ? 3.164 -10.576 -4.530 1.00 75.38 74 ALA A N 1
ATOM 577 C CA . ALA A 1 74 ? 3.970 -10.533 -3.310 1.00 75.38 74 ALA A CA 1
ATOM 578 C C . ALA A 1 74 ? 5.264 -11.364 -3.414 1.00 75.38 74 ALA A C 1
ATOM 580 O O . ALA A 1 74 ? 6.166 -11.200 -2.594 1.00 75.38 74 ALA A O 1
ATOM 581 N N . ASP A 1 75 ? 5.348 -12.259 -4.407 1.00 72.56 75 ASP A N 1
ATOM 582 C CA . ASP A 1 75 ? 6.519 -13.086 -4.742 1.00 72.56 75 ASP A CA 1
ATOM 583 C C . ASP A 1 75 ? 7.172 -13.779 -3.527 1.00 72.56 75 ASP A C 1
ATOM 585 O O . ASP A 1 75 ? 8.389 -13.884 -3.394 1.00 72.56 75 ASP A O 1
ATOM 589 N N . SER A 1 76 ? 6.342 -14.247 -2.586 1.00 73.19 76 SER A N 1
ATOM 590 C CA . SER A 1 76 ? 6.779 -14.879 -1.327 1.00 73.19 76 SER A CA 1
ATOM 591 C C . SER A 1 76 ? 7.690 -14.008 -0.443 1.00 73.19 76 SER A C 1
ATOM 593 O O . SER A 1 76 ? 8.406 -14.534 0.417 1.00 73.19 76 SER A O 1
ATOM 595 N N . GLY A 1 77 ? 7.680 -12.687 -0.635 1.00 76.69 77 GLY A N 1
ATOM 596 C CA . GLY A 1 77 ? 8.394 -11.744 0.213 1.00 76.69 77 GLY A CA 1
ATOM 597 C C . GLY A 1 77 ? 7.920 -11.815 1.671 1.00 76.69 77 GLY A C 1
ATOM 598 O O . GLY A 1 77 ? 6.781 -12.194 1.947 1.00 76.69 77 GLY A O 1
ATOM 599 N N . PRO A 1 78 ? 8.778 -11.480 2.650 1.00 79.06 78 PRO A N 1
ATOM 600 C CA . PRO A 1 78 ? 8.333 -11.395 4.032 1.00 79.06 78 PRO A CA 1
ATOM 601 C C . PRO A 1 78 ? 7.311 -10.255 4.181 1.00 79.06 78 PRO A C 1
ATOM 603 O O . PRO A 1 78 ? 7.508 -9.192 3.579 1.00 79.06 78 PRO A O 1
ATOM 606 N N . PRO A 1 79 ? 6.281 -10.419 5.031 1.00 77.06 79 PRO A N 1
ATOM 607 C CA . PRO A 1 79 ? 5.315 -9.361 5.284 1.00 77.06 79 PRO A CA 1
ATOM 608 C C . PRO A 1 79 ? 6.016 -8.103 5.821 1.00 77.06 79 PRO A C 1
ATOM 610 O O . PRO A 1 79 ? 7.073 -8.195 6.466 1.00 77.06 79 PRO A O 1
ATOM 613 N N . PRO A 1 80 ? 5.444 -6.911 5.590 1.00 81.94 80 PRO A N 1
ATOM 614 C CA . PRO A 1 80 ? 6.060 -5.658 5.997 1.00 81.94 80 PRO A CA 1
ATOM 615 C C . PRO A 1 80 ? 6.275 -5.597 7.514 1.00 81.94 80 PRO A C 1
ATOM 617 O O . PRO A 1 80 ? 5.374 -5.829 8.322 1.00 81.94 80 PRO A O 1
ATOM 620 N N . LEU A 1 81 ? 7.495 -5.238 7.916 1.00 84.31 81 LEU A N 1
ATOM 621 C CA . LEU A 1 81 ? 7.840 -5.071 9.324 1.00 84.31 81 LEU A CA 1
ATOM 622 C C . LEU A 1 81 ? 7.184 -3.805 9.884 1.00 84.31 81 LEU A C 1
ATOM 624 O O . LEU A 1 81 ? 7.432 -2.703 9.403 1.00 84.31 81 LEU A O 1
ATOM 628 N N . GLY A 1 82 ? 6.386 -3.969 10.940 1.00 84.75 82 GLY A N 1
ATOM 629 C CA . GLY A 1 82 ? 5.750 -2.859 11.652 1.00 84.75 82 GLY A CA 1
ATOM 630 C C . GLY A 1 82 ? 4.413 -2.394 11.071 1.00 84.75 82 GLY A C 1
ATOM 631 O O . GLY A 1 82 ? 3.836 -1.451 11.612 1.00 84.75 82 GLY A O 1
ATOM 632 N N . ALA A 1 83 ? 3.894 -3.051 10.030 1.00 88.00 83 ALA A N 1
ATOM 633 C CA . ALA A 1 83 ? 2.557 -2.772 9.525 1.00 88.00 83 ALA A CA 1
ATOM 634 C C . ALA A 1 83 ? 1.488 -3.131 10.569 1.00 88.00 83 ALA A C 1
ATOM 636 O O . ALA A 1 83 ? 1.536 -4.184 11.208 1.00 88.00 83 ALA A O 1
ATOM 637 N N . GLN A 1 84 ? 0.536 -2.223 10.777 1.00 89.00 84 GLN A N 1
ATOM 638 C CA . GLN A 1 84 ? -0.519 -2.360 11.777 1.00 89.00 84 GLN A CA 1
ATOM 639 C C . GLN A 1 84 ? -1.831 -1.813 11.232 1.00 89.00 84 GLN A C 1
ATOM 641 O O . GLN A 1 84 ? -1.850 -0.835 10.486 1.00 89.00 84 GLN A O 1
ATOM 646 N N . ILE A 1 85 ? -2.934 -2.419 11.668 1.00 95.19 85 ILE A N 1
ATOM 647 C CA . ILE A 1 85 ? -4.266 -1.893 11.391 1.00 95.19 85 ILE A CA 1
ATOM 648 C C . ILE A 1 85 ? -4.452 -0.533 12.071 1.00 95.19 85 ILE A C 1
ATOM 650 O O . ILE A 1 85 ? -4.186 -0.371 13.265 1.00 95.19 85 ILE A O 1
ATOM 654 N N . ALA A 1 86 ? -4.923 0.455 11.313 1.00 95.44 86 ALA A N 1
ATOM 655 C CA . ALA A 1 86 ? -5.175 1.788 11.827 1.00 95.44 86 ALA A CA 1
ATOM 656 C C . ALA A 1 86 ? -6.553 1.870 12.499 1.00 95.44 86 ALA A C 1
ATOM 658 O O . ALA A 1 86 ? -7.528 1.218 12.116 1.00 95.44 86 ALA A O 1
ATOM 659 N N . LYS A 1 87 ? -6.662 2.738 13.508 1.00 97.19 87 LYS A N 1
ATOM 660 C CA . LYS A 1 87 ? -7.933 3.025 14.181 1.00 97.19 87 LYS A CA 1
ATOM 661 C C . LYS A 1 87 ? -8.756 4.014 13.350 1.00 97.19 87 LYS A C 1
ATOM 663 O O . LYS A 1 87 ? -8.760 5.212 13.621 1.00 97.19 87 LYS A O 1
ATOM 668 N N . LEU A 1 88 ? -9.442 3.500 12.335 1.00 96.62 88 LEU A N 1
ATOM 669 C CA . LEU A 1 88 ? -10.248 4.288 11.400 1.00 96.62 88 LEU A CA 1
ATOM 670 C C . LEU A 1 88 ? -11.744 4.203 11.730 1.00 96.62 88 LEU A C 1
ATOM 672 O O . LEU A 1 88 ? -12.237 3.180 12.212 1.00 96.62 88 LEU A O 1
ATOM 676 N N . SER A 1 89 ? -12.487 5.276 11.447 1.00 97.75 89 SER A N 1
ATOM 677 C CA . SER A 1 89 ? -13.952 5.210 11.436 1.00 97.75 89 SER A CA 1
ATOM 678 C C . SER A 1 89 ? -14.430 4.337 10.264 1.00 97.75 89 SER A C 1
ATOM 680 O O . SER A 1 89 ? -13.678 4.155 9.304 1.00 97.75 89 SER A O 1
ATOM 682 N N . PRO A 1 90 ? -15.669 3.811 10.284 1.00 97.44 90 PRO A N 1
ATOM 683 C CA . PRO A 1 90 ? -16.156 2.941 9.213 1.00 97.44 90 PRO A CA 1
ATOM 684 C C . PRO A 1 90 ? -16.054 3.561 7.812 1.00 97.44 90 PRO A C 1
ATOM 686 O O . PRO A 1 90 ? -15.599 2.886 6.896 1.00 97.44 90 PRO A O 1
ATOM 689 N N . LEU A 1 91 ? -16.405 4.846 7.671 1.00 98.06 91 LEU A N 1
ATOM 690 C CA . LEU A 1 91 ? -16.312 5.571 6.400 1.00 98.06 91 LEU A CA 1
ATOM 691 C C . LEU A 1 91 ? -14.862 5.695 5.919 1.00 98.06 91 LEU A C 1
ATOM 693 O O . LEU A 1 91 ? -14.568 5.411 4.766 1.00 98.06 91 LEU A O 1
ATOM 697 N N . ILE A 1 92 ? -13.947 6.100 6.803 1.00 98.19 92 ILE A N 1
ATOM 698 C CA . ILE A 1 92 ? -12.544 6.285 6.418 1.00 98.19 92 ILE A CA 1
ATOM 699 C C . ILE A 1 92 ? -11.899 4.941 6.095 1.00 98.19 92 ILE A C 1
ATOM 701 O O . ILE A 1 92 ? -11.172 4.840 5.117 1.00 98.19 92 ILE A O 1
ATOM 705 N N . ARG A 1 93 ? -12.206 3.888 6.859 1.00 98.12 93 ARG A N 1
ATOM 706 C CA . ARG A 1 93 ? -11.728 2.538 6.555 1.00 98.12 93 ARG A CA 1
ATOM 707 C C . ARG A 1 93 ? -12.149 2.097 5.157 1.00 98.12 93 ARG A C 1
ATOM 709 O O . ARG A 1 93 ? -11.328 1.525 4.451 1.00 98.12 93 ARG A O 1
ATOM 716 N N . ASP A 1 94 ? -13.395 2.361 4.771 1.00 98.12 94 ASP A N 1
ATOM 717 C CA . ASP A 1 94 ? -13.907 2.005 3.447 1.00 98.12 94 ASP A CA 1
ATOM 718 C C . ASP A 1 94 ? -13.178 2.766 2.329 1.00 98.12 94 ASP A C 1
ATOM 720 O O . ASP A 1 94 ? -12.693 2.153 1.385 1.00 98.12 94 ASP A O 1
ATOM 724 N N . VAL A 1 95 ? -12.988 4.079 2.485 1.00 98.25 95 VAL A N 1
ATOM 725 C CA . VAL A 1 95 ? -12.228 4.896 1.521 1.00 98.25 95 VAL A CA 1
ATOM 726 C C . VAL A 1 95 ? -10.777 4.420 1.394 1.00 98.25 95 VAL A C 1
ATOM 728 O O . VAL A 1 95 ? -10.286 4.238 0.285 1.00 98.25 95 VAL A O 1
ATOM 731 N N . ILE A 1 96 ? -10.094 4.162 2.513 1.00 98.00 96 ILE A N 1
ATOM 732 C CA . ILE A 1 96 ? -8.714 3.652 2.495 1.00 98.00 96 ILE A CA 1
ATOM 733 C C . ILE A 1 96 ? -8.645 2.254 1.866 1.00 98.00 96 ILE A C 1
ATOM 735 O O . ILE A 1 96 ? -7.706 1.957 1.136 1.00 98.00 96 ILE A O 1
ATOM 739 N N . THR A 1 97 ? -9.655 1.411 2.093 1.00 97.56 97 THR A N 1
ATOM 740 C CA . THR A 1 97 ? -9.743 0.098 1.437 1.00 97.56 97 THR A CA 1
ATOM 741 C C . THR A 1 97 ? -9.859 0.253 -0.081 1.00 97.56 97 THR A C 1
ATOM 743 O O . THR A 1 97 ? -9.197 -0.465 -0.826 1.00 97.56 97 THR A O 1
ATOM 746 N N . GLN A 1 98 ? -10.668 1.210 -0.548 1.00 97.75 98 GLN A N 1
ATOM 747 C CA . GLN A 1 98 ? -10.824 1.490 -1.975 1.00 97.75 98 GLN A CA 1
ATOM 748 C C . GLN A 1 98 ? -9.518 1.973 -2.619 1.00 97.75 98 GLN A C 1
ATOM 750 O O . GLN A 1 98 ? -9.199 1.494 -3.704 1.00 97.75 98 GLN A O 1
ATOM 755 N N . PHE A 1 99 ? -8.738 2.835 -1.952 1.00 97.12 99 PHE A N 1
ATOM 756 C CA . PHE A 1 99 ? -7.399 3.202 -2.436 1.00 97.12 99 PHE A CA 1
ATOM 757 C C . PHE A 1 99 ? -6.478 1.985 -2.525 1.00 97.12 99 PHE A C 1
ATOM 759 O O . PHE A 1 99 ? -5.908 1.735 -3.578 1.00 97.12 99 PHE A O 1
ATOM 766 N N . GLY A 1 100 ? -6.439 1.138 -1.490 1.00 96.06 100 GLY A N 1
ATOM 767 C CA . GLY A 1 100 ? -5.651 -0.098 -1.536 1.00 96.06 100 GLY A CA 1
ATOM 768 C C . GLY A 1 100 ? -5.996 -0.999 -2.729 1.00 96.06 100 GLY A C 1
ATOM 769 O O . GLY A 1 100 ? -5.105 -1.574 -3.346 1.00 96.06 100 GLY A O 1
ATOM 770 N N . PHE A 1 101 ? -7.274 -1.095 -3.109 1.00 96.12 101 PHE A N 1
ATOM 771 C CA . PHE A 1 101 ? -7.674 -1.851 -4.301 1.00 96.12 101 PHE A CA 1
ATOM 772 C C . PHE A 1 101 ? -7.313 -1.177 -5.629 1.00 96.12 101 PHE A C 1
ATOM 774 O O . PHE A 1 101 ? -7.088 -1.895 -6.605 1.00 96.12 101 PHE A O 1
ATOM 781 N N . GLN A 1 102 ? -7.247 0.155 -5.685 1.00 95.12 102 GLN A N 1
ATOM 782 C CA . GLN A 1 102 ? -6.778 0.873 -6.875 1.00 95.12 102 GLN A CA 1
ATOM 783 C C . GLN A 1 102 ? -5.300 0.573 -7.136 1.00 95.12 102 GLN A C 1
ATOM 785 O O . GLN A 1 102 ? -4.971 0.154 -8.246 1.00 95.12 102 GLN A O 1
ATOM 790 N N . GLU A 1 103 ? -4.462 0.613 -6.097 1.00 94.12 103 GLU A N 1
ATOM 791 C CA . GLU A 1 103 ? -3.026 0.332 -6.246 1.00 94.12 103 GLU A CA 1
ATOM 792 C C . GLU A 1 103 ? -2.752 -1.135 -6.610 1.00 94.12 103 GLU A C 1
ATOM 794 O O . GLU A 1 103 ? -1.911 -1.434 -7.456 1.00 94.12 103 GLU A O 1
ATOM 799 N N . VAL A 1 104 ? -3.534 -2.088 -6.080 1.00 92.94 104 VAL A N 1
ATOM 800 C CA . VAL A 1 104 ? -3.477 -3.488 -6.554 1.00 92.94 104 VAL A CA 1
ATOM 801 C C . VAL A 1 104 ? -3.808 -3.578 -8.048 1.00 92.94 104 VAL A C 1
ATOM 803 O O . VAL A 1 104 ? -3.199 -4.364 -8.778 1.00 92.94 104 VAL A O 1
ATOM 806 N N . GLY A 1 105 ? -4.769 -2.780 -8.519 1.00 90.81 105 GLY A N 1
ATOM 807 C CA . GLY A 1 105 ? -5.095 -2.660 -9.937 1.00 90.81 105 GLY A CA 1
ATOM 808 C C . GLY A 1 105 ? -3.916 -2.146 -10.766 1.00 90.81 105 GLY A C 1
ATOM 809 O O . GLY A 1 105 ? -3.609 -2.742 -11.802 1.00 90.81 105 GLY A O 1
ATOM 810 N N . HIS A 1 106 ? -3.225 -1.104 -10.295 1.00 91.56 106 HIS A N 1
ATOM 811 C CA . HIS A 1 106 ? -2.019 -0.577 -10.941 1.00 91.56 106 HIS A CA 1
ATOM 812 C C . HIS A 1 106 ? -0.917 -1.638 -11.035 1.00 91.56 106 HIS A C 1
ATOM 814 O O . HIS A 1 106 ? -0.395 -1.892 -12.123 1.00 91.56 106 HIS A O 1
ATOM 820 N N . LEU A 1 107 ? -0.630 -2.346 -9.937 1.00 89.50 107 LEU A N 1
ATOM 821 C CA . LEU A 1 107 ? 0.380 -3.409 -9.919 1.00 89.50 107 LEU A CA 1
ATOM 822 C C . LEU A 1 107 ? 0.071 -4.532 -10.919 1.00 89.50 107 LEU A C 1
ATOM 824 O O . LEU A 1 107 ? 0.961 -5.007 -11.626 1.00 89.50 107 LEU A O 1
ATOM 828 N N . ARG A 1 108 ? -1.199 -4.941 -11.029 1.00 87.38 108 ARG A N 1
ATOM 829 C CA . ARG A 1 108 ? -1.625 -5.963 -12.001 1.00 87.38 108 ARG A CA 1
ATOM 830 C C . ARG A 1 108 ? -1.445 -5.510 -13.441 1.00 87.38 108 ARG A C 1
ATOM 832 O O . ARG A 1 108 ? -1.064 -6.317 -14.283 1.00 87.38 108 ARG A O 1
ATOM 839 N N . PHE A 1 109 ? -1.706 -4.238 -13.722 1.00 86.06 109 PHE A N 1
ATOM 840 C CA . PHE A 1 109 ? -1.526 -3.683 -15.058 1.00 86.06 109 PHE A CA 1
ATOM 841 C C . PHE A 1 109 ? -0.052 -3.718 -15.487 1.00 86.06 109 PHE A C 1
ATOM 843 O O . PHE A 1 109 ? 0.256 -4.212 -16.570 1.00 86.06 109 PHE A O 1
ATOM 850 N N . PHE A 1 110 ? 0.865 -3.288 -14.617 1.00 76.00 110 PHE A N 1
ATOM 851 C CA . PHE A 1 110 ? 2.303 -3.295 -14.916 1.00 76.00 110 PHE A CA 1
ATOM 852 C C . PHE A 1 110 ? 2.937 -4.694 -14.905 1.00 76.00 110 PHE A C 1
ATOM 854 O O . PHE A 1 110 ? 3.937 -4.925 -15.585 1.00 76.00 110 PHE A O 1
ATOM 861 N N . SER A 1 111 ? 2.362 -5.648 -14.167 1.00 68.31 111 SER A N 1
ATOM 862 C CA . SER A 1 111 ? 2.845 -7.035 -14.127 1.00 68.31 111 SER A CA 1
ATOM 863 C C . SER A 1 111 ? 2.540 -7.823 -15.413 1.00 68.31 111 SER A C 1
ATOM 865 O O . SER A 1 111 ? 3.296 -8.727 -15.762 1.00 68.31 111 SER A O 1
ATOM 867 N N . ILE A 1 112 ? 1.468 -7.475 -16.139 1.00 54.41 112 ILE A N 1
ATOM 868 C CA . ILE A 1 112 ? 0.987 -8.210 -17.328 1.00 54.41 112 ILE A CA 1
ATOM 869 C C . ILE A 1 112 ? 1.578 -7.678 -18.654 1.00 54.41 112 ILE A C 1
ATOM 871 O O . ILE A 1 112 ? 1.420 -8.327 -19.689 1.00 54.41 112 ILE A O 1
ATOM 875 N N . SER A 1 113 ? 2.276 -6.535 -18.648 1.00 44.91 113 SER A N 1
ATOM 876 C CA . SER A 1 113 ? 2.887 -5.953 -19.857 1.00 44.91 113 SER A CA 1
ATOM 877 C C . SER A 1 113 ? 4.321 -6.391 -20.110 1.00 44.91 113 SER A C 1
ATOM 879 O O . SER A 1 113 ? 5.084 -6.589 -19.135 1.00 44.91 113 SER A O 1
#